Protein AF-A0AAV3Q1Z5-F1 (afdb_monomer_lite)

InterPro domains:
  IPR010410 Protein of unknown function DUF1005 [PF06219] (8-127)
  IPR010410 Protein of unknown function DUF1005 [PTHR31317] (7-127)

Radius of gyration: 29.14 Å; chains: 1; bounding box: 46×63×90 Å

Structure (mmCIF, N/CA/C/O backbone):
data_AF-A0AAV3Q1Z5-F1
#
_entry.id   AF-A0AAV3Q1Z5-F1
#
loop_
_atom_site.group_PDB
_atom_site.id
_atom_site.type_symbol
_atom_site.label_atom_id
_atom_site.label_alt_id
_atom_site.label_comp_id
_atom_site.label_asym_id
_atom_site.label_entity_id
_atom_site.label_seq_id
_atom_site.pdbx_PDB_ins_code
_atom_site.Cartn_x
_atom_site.Cartn_y
_atom_site.Cartn_z
_atom_site.occupancy
_atom_site.B_iso_or_equiv
_atom_site.auth_seq_id
_atom_site.auth_comp_id
_atom_site.auth_asym_id
_atom_site.auth_atom_id
_atom_site.pdbx_PDB_model_num
ATOM 1 N N . MET A 1 1 ? 16.796 -31.499 18.363 1.00 35.97 1 MET A N 1
ATOM 2 C CA . MET A 1 1 ? 17.149 -30.333 17.524 1.00 35.97 1 MET A CA 1
ATOM 3 C C . MET A 1 1 ? 15.878 -29.862 16.841 1.00 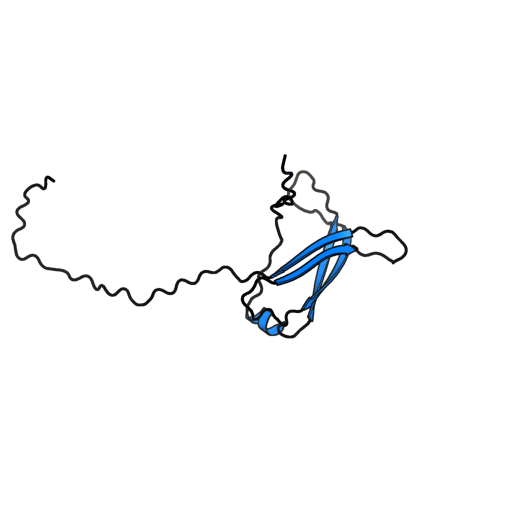35.97 1 MET A C 1
ATOM 5 O O . MET A 1 1 ? 15.484 -30.453 15.847 1.00 35.97 1 MET A O 1
ATOM 9 N N . SER A 1 2 ? 15.185 -28.886 17.427 1.00 37.06 2 SER A N 1
ATOM 10 C CA . SER A 1 2 ? 13.976 -28.301 16.840 1.00 37.06 2 SER A CA 1
ATOM 11 C C . SER A 1 2 ? 14.397 -27.141 15.946 1.00 37.06 2 SER A C 1
ATOM 13 O O . SER A 1 2 ? 14.909 -26.141 16.441 1.00 37.06 2 SER A O 1
ATOM 15 N N . THR A 1 3 ? 14.254 -27.291 14.633 1.00 40.84 3 THR A N 1
ATOM 16 C CA . THR A 1 3 ? 14.433 -26.196 13.675 1.00 40.84 3 THR A CA 1
ATOM 17 C C . THR A 1 3 ? 13.189 -25.318 13.702 1.00 40.84 3 THR A C 1
ATOM 19 O O . THR A 1 3 ? 12.173 -25.651 13.095 1.00 40.84 3 THR A O 1
ATOM 22 N N . ASP A 1 4 ? 13.274 -24.218 14.443 1.00 40.16 4 ASP A N 1
ATOM 23 C CA . ASP A 1 4 ? 12.314 -23.121 14.402 1.00 40.16 4 ASP A CA 1
ATOM 24 C C . ASP A 1 4 ? 12.430 -22.429 13.030 1.00 40.16 4 ASP A C 1
ATOM 26 O O . ASP A 1 4 ? 13.381 -21.698 12.757 1.00 40.16 4 ASP A O 1
ATOM 30 N N . LEU A 1 5 ? 11.503 -22.740 12.119 1.00 48.94 5 LEU A N 1
ATOM 31 C CA . LEU A 1 5 ? 11.402 -22.155 10.775 1.00 48.94 5 LEU A CA 1
ATOM 32 C C . LEU A 1 5 ? 10.632 -20.825 10.802 1.00 48.94 5 LEU A C 1
ATOM 34 O O . LEU A 1 5 ? 9.821 -20.543 9.917 1.00 48.94 5 LEU A O 1
ATOM 38 N N . SER A 1 6 ? 10.863 -19.997 11.816 1.00 42.09 6 SER A N 1
ATOM 39 C CA . SER A 1 6 ? 10.338 -18.637 11.824 1.00 42.09 6 SER A CA 1
ATOM 40 C C . SER A 1 6 ? 11.015 -17.835 10.698 1.00 42.09 6 SER A C 1
ATOM 42 O O . SER A 1 6 ? 12.244 -17.716 10.689 1.00 42.09 6 SER A O 1
ATOM 44 N N . PRO A 1 7 ? 10.265 -17.308 9.707 1.00 51.69 7 PRO A N 1
ATOM 45 C CA . PRO A 1 7 ? 10.858 -16.517 8.637 1.00 51.69 7 PRO A CA 1
ATOM 46 C C . PRO A 1 7 ? 11.548 -15.286 9.238 1.00 51.69 7 PRO A C 1
ATOM 48 O O . PRO A 1 7 ? 11.031 -14.718 10.206 1.00 51.69 7 PRO A O 1
ATOM 51 N N . PRO A 1 8 ? 12.693 -14.848 8.681 1.00 43.84 8 PRO A N 1
ATOM 52 C CA . PRO A 1 8 ? 13.381 -13.672 9.184 1.00 43.84 8 PRO A CA 1
ATOM 53 C C . PRO A 1 8 ? 12.404 -12.498 9.163 1.00 43.84 8 PRO A C 1
ATOM 55 O O . PRO A 1 8 ? 11.859 -12.150 8.114 1.00 43.84 8 PRO A O 1
ATOM 58 N N . GLN A 1 9 ? 12.170 -11.900 10.331 1.00 43.97 9 GLN A N 1
ATOM 59 C CA . GLN A 1 9 ? 11.497 -10.612 10.469 1.00 43.97 9 GLN A CA 1
ATOM 60 C C . GLN A 1 9 ? 12.422 -9.562 9.846 1.00 43.97 9 GLN A C 1
ATOM 62 O O . GLN A 1 9 ? 13.186 -8.882 10.524 1.00 43.97 9 GLN A O 1
ATOM 67 N N . THR A 1 10 ? 12.437 -9.499 8.515 1.00 44.81 10 THR A N 1
ATOM 68 C CA . THR A 1 10 ? 13.128 -8.456 7.772 1.00 44.81 10 THR A CA 1
ATOM 69 C C . THR A 1 10 ? 12.448 -7.149 8.151 1.00 44.81 10 THR A C 1
ATOM 71 O O . THR A 1 10 ? 11.291 -6.928 7.783 1.00 44.81 10 THR A O 1
ATOM 74 N N . THR A 1 11 ? 13.149 -6.298 8.901 1.00 47.06 11 THR A N 1
ATOM 75 C CA . THR A 1 11 ? 12.786 -4.901 9.160 1.00 47.06 11 THR A CA 1
ATOM 76 C C . THR A 1 11 ? 12.791 -4.162 7.827 1.00 47.06 11 THR A C 1
ATOM 78 O O . THR A 1 11 ? 13.751 -3.529 7.401 1.00 47.06 11 THR A O 1
ATOM 81 N N . THR A 1 12 ? 11.713 -4.361 7.082 1.00 54.91 12 THR A N 1
ATOM 82 C CA . THR A 1 12 ? 11.559 -3.843 5.736 1.00 54.91 12 THR A CA 1
ATOM 83 C C . THR A 1 12 ? 11.131 -2.398 5.908 1.00 54.91 12 THR A C 1
ATOM 85 O O . THR A 1 12 ? 10.023 -2.147 6.376 1.00 54.91 12 THR A O 1
ATOM 88 N N . ASN A 1 13 ? 12.009 -1.454 5.568 1.00 65.31 13 ASN A N 1
ATOM 89 C CA . ASN A 1 13 ? 11.657 -0.039 5.476 1.00 65.31 13 ASN A CA 1
ATOM 90 C C . ASN A 1 13 ? 10.519 0.103 4.453 1.00 65.31 13 ASN A C 1
ATOM 92 O O . ASN A 1 13 ? 10.760 0.124 3.245 1.00 65.31 13 ASN A O 1
ATOM 96 N N . SER A 1 14 ? 9.272 0.120 4.922 1.00 74.94 14 SER A N 1
ATOM 97 C CA . SER A 1 14 ? 8.103 0.306 4.071 1.00 74.94 14 SER A CA 1
ATOM 98 C C . SER A 1 14 ? 7.922 1.788 3.781 1.00 74.94 14 SER A C 1
ATOM 100 O O . SER A 1 14 ? 7.950 2.613 4.692 1.00 74.94 14 SER A O 1
ATOM 102 N N . THR A 1 15 ? 7.700 2.135 2.518 1.00 83.75 15 THR A N 1
ATOM 103 C CA . THR A 1 15 ? 7.256 3.482 2.162 1.00 83.75 15 THR A CA 1
ATOM 104 C C . THR A 1 15 ? 5.809 3.662 2.612 1.00 83.75 15 THR A C 1
ATOM 106 O O . THR A 1 15 ? 4.932 2.922 2.168 1.00 83.75 15 THR A O 1
ATOM 109 N N . THR A 1 16 ? 5.568 4.655 3.464 1.00 87.38 16 THR A N 1
ATOM 110 C CA . THR A 1 16 ? 4.242 4.971 4.009 1.00 87.38 16 THR A CA 1
ATOM 111 C C . THR A 1 16 ? 3.830 6.372 3.575 1.00 87.38 16 THR A C 1
ATOM 113 O O . THR A 1 16 ? 4.662 7.273 3.483 1.00 87.38 16 THR A O 1
ATOM 116 N N . PHE A 1 17 ? 2.542 6.559 3.313 1.00 87.44 17 PHE A N 1
ATOM 117 C CA . PHE A 1 17 ? 1.927 7.863 3.094 1.00 87.44 17 PHE A CA 1
ATOM 118 C C . PHE A 1 17 ? 0.636 7.943 3.906 1.00 87.44 17 PHE A C 1
ATOM 120 O O . PHE A 1 17 ? -0.008 6.924 4.159 1.00 87.44 17 PHE A O 1
ATOM 127 N N . HIS A 1 18 ? 0.272 9.151 4.324 1.00 87.19 18 HIS A N 1
ATOM 128 C CA . HIS A 1 18 ? -0.954 9.395 5.074 1.00 87.19 18 HIS A CA 1
ATOM 129 C C . HIS A 1 18 ? -2.095 9.769 4.126 1.00 87.19 18 HIS A C 1
ATOM 131 O O . HIS A 1 18 ? -1.881 10.418 3.099 1.00 87.19 18 HIS A O 1
ATOM 137 N N . LEU A 1 19 ? -3.304 9.326 4.461 1.00 84.50 19 LEU A N 1
ATOM 138 C CA . LEU A 1 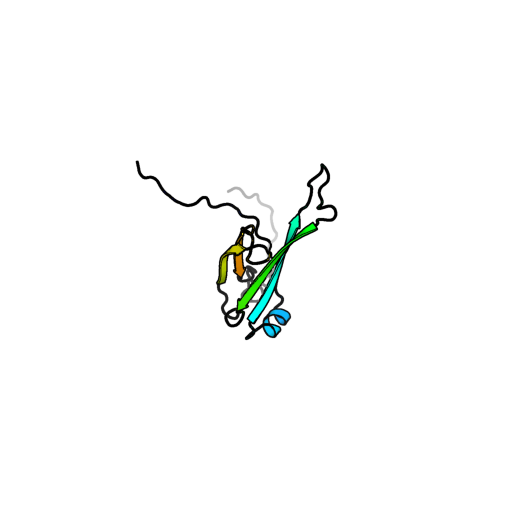19 ? -4.526 9.721 3.777 1.00 84.50 19 LEU A CA 1
ATOM 139 C C . LEU A 1 19 ? -5.366 10.558 4.732 1.00 84.50 19 LEU A C 1
ATOM 141 O O . LEU A 1 19 ? -5.912 10.041 5.705 1.00 84.50 19 LEU A O 1
ATOM 145 N N . GLU A 1 20 ? -5.509 11.840 4.405 1.00 85.38 20 GLU A N 1
ATOM 146 C CA . GLU A 1 20 ? -6.382 12.737 5.152 1.00 85.38 20 GLU A CA 1
ATOM 147 C C . GLU A 1 20 ? -7.834 12.235 5.141 1.00 85.38 20 GLU A C 1
ATOM 149 O O . GLU A 1 20 ? -8.291 11.710 4.114 1.00 85.38 20 GLU A O 1
ATOM 154 N N . PRO A 1 21 ? -8.608 12.455 6.220 1.00 83.12 21 PRO A N 1
ATOM 155 C CA . PRO A 1 21 ? -10.000 12.012 6.303 1.00 83.12 21 PRO A CA 1
ATOM 156 C C . PRO A 1 21 ? -10.855 12.482 5.120 1.00 83.12 21 PRO A C 1
ATOM 158 O O . PRO A 1 21 ? -11.682 11.737 4.598 1.00 83.12 21 PRO A O 1
ATOM 161 N N . THR A 1 22 ? -10.620 13.704 4.638 1.00 87.31 22 THR A N 1
ATOM 162 C CA . THR A 1 22 ? -11.322 14.269 3.477 1.00 87.31 22 THR A CA 1
ATOM 163 C C . THR A 1 22 ? -11.016 13.500 2.192 1.00 87.31 22 THR A C 1
ATOM 165 O O . THR A 1 22 ? -11.925 13.220 1.410 1.00 87.31 22 THR A O 1
ATOM 168 N N . THR A 1 23 ? -9.760 13.107 1.978 1.00 86.69 23 THR A N 1
ATOM 169 C CA . THR A 1 23 ? -9.344 12.273 0.844 1.00 86.69 23 THR A CA 1
ATOM 170 C C . THR A 1 23 ? -9.942 10.880 0.961 1.00 86.69 23 THR A C 1
ATOM 172 O O . THR A 1 23 ? -10.509 10.377 -0.008 1.00 86.69 23 THR A O 1
ATOM 175 N N . LEU A 1 24 ? -9.891 10.280 2.151 1.00 83.19 24 LEU A N 1
ATOM 176 C CA . LEU A 1 24 ? -10.442 8.954 2.394 1.00 83.19 24 LEU A CA 1
ATOM 177 C C . LEU A 1 24 ? -11.949 8.903 2.106 1.00 83.19 24 LEU A C 1
ATOM 179 O O . LEU A 1 24 ? -12.399 8.025 1.373 1.00 83.19 24 LEU A O 1
ATOM 183 N N . ASN A 1 25 ? -12.708 9.895 2.575 1.00 83.81 25 ASN A N 1
ATOM 184 C CA . ASN A 1 25 ? -14.146 10.008 2.313 1.00 83.81 25 ASN A CA 1
ATOM 185 C C . ASN A 1 25 ? -14.470 10.095 0.813 1.00 83.81 25 ASN A C 1
ATOM 187 O O . ASN A 1 25 ? -15.481 9.563 0.363 1.00 83.81 25 ASN A O 1
ATOM 191 N N . ARG A 1 26 ? -13.604 10.720 0.004 1.00 86.50 26 ARG A N 1
ATOM 192 C CA . ARG A 1 26 ? -13.793 10.815 -1.459 1.00 86.50 26 ARG A CA 1
ATOM 193 C C . ARG A 1 26 ? -13.507 9.501 -2.185 1.00 86.50 26 ARG A C 1
ATOM 195 O O . ARG A 1 26 ? -14.053 9.279 -3.275 1.00 86.50 26 ARG A O 1
ATOM 202 N N . LEU A 1 27 ? -12.634 8.674 -1.615 1.00 84.50 27 LEU A N 1
ATOM 203 C CA . LEU A 1 27 ? -12.252 7.361 -2.134 1.00 84.50 27 LEU A CA 1
ATOM 204 C C . LEU A 1 27 ? -13.153 6.236 -1.609 1.00 84.50 27 LEU A C 1
ATOM 206 O O . LEU A 1 27 ? -13.176 5.153 -2.193 1.00 84.50 27 LEU A O 1
ATOM 210 N N . PHE A 1 28 ? -13.913 6.494 -0.545 1.00 81.38 28 PHE A N 1
ATOM 211 C CA . PHE A 1 28 ? -14.814 5.526 0.059 1.00 81.38 28 PHE A CA 1
ATOM 212 C C . PHE A 1 28 ? -15.805 4.954 -0.966 1.00 81.38 28 PHE A C 1
ATOM 214 O O . PHE A 1 28 ? -16.334 5.667 -1.821 1.00 81.38 28 PHE A O 1
ATOM 221 N N . GLY A 1 29 ? -16.021 3.638 -0.909 1.00 78.44 29 GLY A N 1
ATOM 222 C CA . GLY A 1 29 ? -16.905 2.925 -1.836 1.00 78.44 29 GLY A CA 1
ATOM 223 C C . GLY A 1 29 ? -16.317 2.637 -3.227 1.00 78.44 29 GLY A C 1
ATOM 224 O O . GLY A 1 29 ? -16.949 1.929 -4.015 1.00 78.44 29 GLY A O 1
ATOM 225 N N . LYS A 1 30 ? -15.119 3.144 -3.550 1.00 82.50 30 LYS A N 1
ATOM 226 C CA . LYS A 1 30 ? -14.505 3.032 -4.883 1.00 82.50 30 LYS A CA 1
ATOM 227 C C . LYS A 1 30 ? -13.319 2.070 -4.882 1.00 82.50 30 LYS A C 1
ATOM 229 O O . LYS A 1 30 ? -12.551 2.002 -3.925 1.00 82.50 30 LYS A O 1
ATOM 234 N N . ALA A 1 31 ? -13.138 1.380 -6.005 1.00 85.81 31 ALA A N 1
ATOM 235 C CA . ALA A 1 31 ? -11.872 0.733 -6.320 1.00 85.81 31 ALA A CA 1
ATOM 236 C C . ALA A 1 31 ? -10.920 1.782 -6.909 1.00 85.81 31 ALA A C 1
ATOM 238 O O . ALA A 1 31 ? -11.284 2.506 -7.839 1.00 85.81 31 ALA A O 1
ATOM 239 N N . VAL A 1 32 ? -9.707 1.874 -6.372 1.00 89.00 32 VAL A N 1
ATOM 240 C CA . VAL A 1 32 ? -8.679 2.827 -6.809 1.00 89.00 32 VAL A CA 1
ATOM 241 C C . VAL A 1 32 ? -7.523 2.063 -7.434 1.00 89.00 32 VAL A C 1
ATOM 243 O O . VAL A 1 32 ? -7.194 0.964 -7.000 1.00 89.00 32 VAL A O 1
ATOM 246 N N . ILE A 1 33 ? -6.894 2.630 -8.462 1.00 91.31 33 ILE A N 1
ATOM 247 C CA . ILE A 1 33 ? -5.696 2.040 -9.06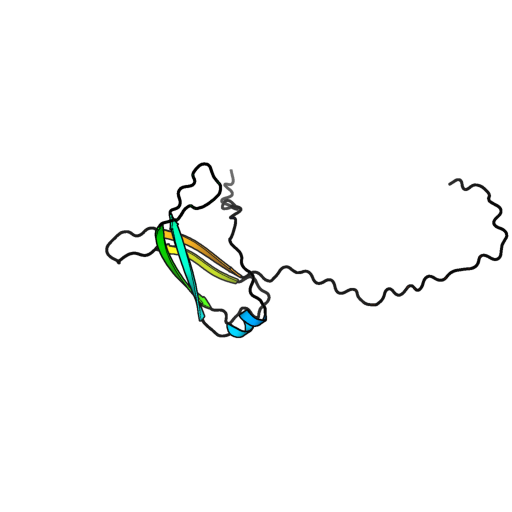2 1.00 91.31 33 ILE A CA 1
ATOM 248 C C . ILE A 1 33 ? -4.463 2.729 -8.482 1.00 91.31 33 ILE A C 1
ATOM 250 O O . ILE A 1 33 ? -4.203 3.895 -8.771 1.00 91.31 33 ILE A O 1
ATOM 254 N N . MET A 1 34 ? -3.678 1.992 -7.703 1.00 91.25 34 MET A N 1
ATOM 255 C CA . MET A 1 34 ? -2.339 2.397 -7.294 1.00 91.25 34 MET A CA 1
ATOM 256 C C . MET A 1 34 ? -1.344 2.014 -8.388 1.00 91.25 34 MET A C 1
ATOM 258 O O . MET A 1 34 ? -1.264 0.854 -8.798 1.00 91.25 34 MET A O 1
ATOM 262 N N . LYS A 1 35 ? -0.577 2.998 -8.858 1.00 92.69 35 LYS A N 1
ATOM 263 C CA . LYS A 1 35 ? 0.508 2.791 -9.816 1.00 92.69 35 LYS A CA 1
ATOM 264 C C . LYS A 1 35 ? 1.847 2.861 -9.106 1.00 92.69 35 LYS A C 1
ATOM 266 O O . LYS A 1 35 ? 2.108 3.815 -8.379 1.00 92.69 35 LYS A O 1
ATOM 271 N N . VAL A 1 36 ? 2.701 1.878 -9.354 1.00 90.69 36 VAL A N 1
ATOM 272 C CA . VAL A 1 36 ? 4.077 1.854 -8.856 1.00 90.69 36 VAL A CA 1
ATOM 273 C C . VAL A 1 36 ? 5.009 1.855 -10.053 1.00 90.69 36 VAL A C 1
ATOM 275 O O . VAL A 1 36 ? 4.946 0.959 -10.891 1.00 90.69 36 VAL A O 1
ATOM 278 N N . TYR A 1 37 ? 5.873 2.859 -10.130 1.00 89.19 37 TYR A N 1
ATOM 279 C CA . TYR A 1 37 ? 6.907 2.955 -11.151 1.00 89.19 37 TYR A CA 1
ATOM 280 C C . TYR A 1 37 ? 8.241 2.546 -10.545 1.00 89.19 37 TYR A C 1
ATOM 282 O O . TYR A 1 37 ? 8.666 3.096 -9.530 1.00 89.19 37 TYR A O 1
ATOM 290 N N . VAL A 1 38 ? 8.909 1.586 -11.172 1.00 87.56 38 VAL A N 1
ATOM 291 C CA . VAL A 1 38 ? 10.253 1.164 -10.783 1.00 87.56 38 VAL A CA 1
ATOM 292 C C . VAL A 1 38 ? 11.234 1.814 -11.738 1.00 87.56 38 VAL A C 1
ATOM 294 O O . VAL A 1 38 ? 11.088 1.691 -12.952 1.00 87.56 38 VAL A O 1
ATOM 297 N N . PHE A 1 39 ? 12.239 2.487 -11.194 1.00 85.31 39 PHE A N 1
ATOM 298 C CA . PHE A 1 39 ? 13.299 3.136 -11.957 1.00 85.31 39 PHE A CA 1
ATOM 2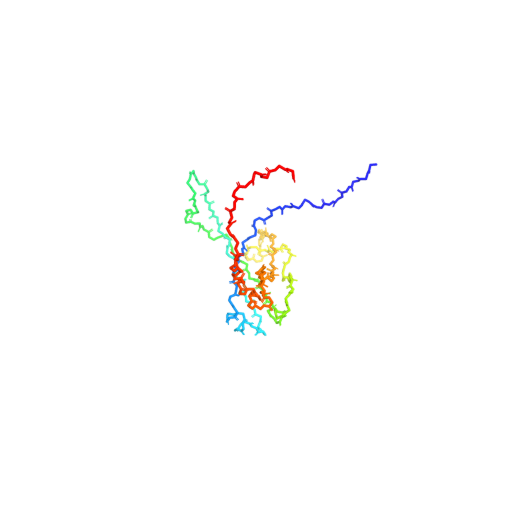99 C C . PHE A 1 39 ? 14.630 2.448 -11.662 1.00 85.31 39 PHE A C 1
ATOM 301 O O . PHE A 1 39 ? 14.858 1.992 -10.542 1.00 85.31 39 PHE A O 1
ATOM 308 N N . ASN A 1 40 ? 15.523 2.386 -12.647 1.00 80.50 40 ASN A N 1
ATOM 309 C CA . ASN A 1 40 ? 16.927 2.115 -12.374 1.00 80.50 40 ASN A CA 1
ATOM 310 C C . ASN A 1 40 ? 17.597 3.411 -11.910 1.00 80.50 40 ASN A C 1
ATOM 312 O O . ASN A 1 40 ? 17.237 4.494 -12.350 1.00 80.50 40 ASN A O 1
ATOM 316 N N . GLY A 1 41 ? 18.564 3.319 -11.010 1.00 71.69 41 GLY A N 1
ATOM 317 C CA . GLY A 1 41 ? 19.332 4.470 -10.554 1.00 71.69 41 GLY A CA 1
ATOM 318 C C . GLY A 1 41 ? 20.741 4.023 -10.225 1.00 71.69 41 GLY A C 1
ATOM 319 O O . GLY A 1 41 ? 20.914 3.001 -9.564 1.00 71.69 41 GLY A O 1
ATOM 320 N N . SER A 1 42 ? 21.757 4.751 -10.690 1.00 66.50 42 SER A N 1
ATOM 321 C CA . SER A 1 42 ? 23.123 4.499 -10.235 1.00 66.50 42 SER A CA 1
ATOM 322 C C . SER A 1 42 ? 23.342 5.216 -8.907 1.00 66.50 42 SER A C 1
ATOM 324 O O . SER A 1 42 ? 23.333 6.447 -8.874 1.00 66.50 42 SER A O 1
ATOM 326 N N . MET A 1 43 ? 23.588 4.471 -7.833 1.00 60.81 43 MET A N 1
ATOM 327 C CA . MET A 1 43 ? 24.091 5.050 -6.589 1.00 60.81 43 MET A CA 1
ATOM 328 C C . MET A 1 43 ? 25.590 5.334 -6.774 1.00 60.81 43 MET A C 1
ATOM 330 O O . MET A 1 43 ? 26.429 4.460 -6.562 1.00 60.81 43 MET A O 1
ATOM 334 N N . ARG A 1 44 ? 25.950 6.528 -7.261 1.00 64.94 44 ARG A N 1
ATOM 335 C CA . ARG A 1 44 ? 27.336 7.023 -7.136 1.00 64.94 44 ARG A CA 1
ATOM 336 C C . ARG A 1 44 ? 27.544 7.567 -5.715 1.00 64.94 44 ARG A C 1
ATOM 338 O O . ARG A 1 44 ? 26.612 7.577 -4.923 1.00 64.94 44 ARG A O 1
ATOM 345 N N . ARG A 1 45 ? 28.765 8.002 -5.374 1.00 61.25 45 ARG A N 1
ATOM 346 C CA . ARG A 1 45 ? 29.189 8.446 -4.021 1.00 61.25 45 ARG A CA 1
ATOM 347 C C . ARG A 1 45 ? 28.420 9.654 -3.430 1.00 61.25 45 ARG A C 1
ATOM 349 O O . ARG A 1 45 ? 28.851 10.208 -2.428 1.00 61.25 45 ARG A O 1
ATOM 356 N N . THR A 1 46 ? 27.316 10.079 -4.031 1.00 57.41 46 THR A N 1
ATOM 357 C CA . THR A 1 46 ? 26.450 11.171 -3.581 1.00 57.41 46 THR A CA 1
ATOM 358 C C . THR A 1 46 ? 25.033 10.638 -3.377 1.00 57.41 46 THR A C 1
ATOM 360 O O . THR A 1 46 ? 24.509 9.900 -4.210 1.00 57.41 46 THR A O 1
ATOM 363 N N . CYS A 1 47 ? 24.415 10.981 -2.245 1.00 55.78 47 CYS A N 1
ATOM 364 C CA . CYS A 1 47 ? 23.057 10.570 -1.905 1.00 55.78 47 CYS A CA 1
ATOM 365 C C . CYS A 1 47 ? 22.049 11.194 -2.887 1.00 55.78 47 CYS A C 1
ATOM 367 O O . CYS A 1 47 ? 21.769 12.387 -2.851 1.00 55.78 47 CYS A O 1
ATOM 369 N N . GLY A 1 48 ? 21.518 10.384 -3.803 1.00 61.12 48 GLY A N 1
ATOM 370 C CA . GLY A 1 48 ? 20.477 10.817 -4.731 1.00 61.12 48 GLY A CA 1
ATOM 371 C C . GLY A 1 48 ? 20.384 9.935 -5.970 1.00 61.12 48 GLY A C 1
ATOM 372 O O . GLY A 1 48 ? 21.390 9.567 -6.575 1.00 61.12 48 GLY A O 1
ATOM 373 N N . VAL A 1 49 ? 19.157 9.613 -6.379 1.00 57.84 49 VAL A N 1
ATOM 374 C CA . VAL A 1 49 ? 18.903 8.944 -7.658 1.00 57.84 49 VAL A CA 1
ATOM 375 C C . VAL A 1 49 ? 19.014 9.993 -8.767 1.00 57.84 49 VAL A C 1
ATOM 377 O O . VAL A 1 49 ? 18.065 10.719 -9.052 1.00 57.84 49 VAL A O 1
ATOM 380 N N . MET A 1 50 ? 20.189 10.104 -9.387 1.00 56.34 50 MET A N 1
ATOM 381 C CA . MET A 1 50 ? 20.354 10.880 -10.622 1.00 56.34 50 MET A CA 1
ATOM 382 C C . MET A 1 50 ? 19.495 10.242 -11.724 1.00 56.34 50 MET A C 1
ATOM 384 O O . MET A 1 50 ? 19.620 9.040 -11.946 1.00 56.34 50 MET A O 1
ATOM 388 N N . ARG A 1 51 ? 18.613 11.041 -12.358 1.00 65.69 51 ARG A N 1
ATOM 389 C CA . ARG A 1 51 ? 17.712 10.712 -13.494 1.00 65.69 51 ARG A CA 1
ATOM 390 C C . ARG A 1 51 ? 17.695 9.224 -13.881 1.00 65.69 51 ARG A C 1
ATOM 392 O O . ARG A 1 51 ? 18.421 8.789 -14.773 1.00 65.69 51 ARG A O 1
ATOM 399 N N . GLY A 1 52 ? 16.839 8.464 -13.206 1.00 71.31 52 GLY A N 1
ATOM 400 C CA . GLY A 1 52 ? 16.644 7.045 -13.472 1.00 71.31 52 GLY A CA 1
ATOM 401 C C . GLY A 1 52 ? 15.756 6.763 -14.684 1.00 71.31 52 GLY A C 1
ATOM 402 O O . GLY A 1 52 ? 14.797 7.492 -14.939 1.00 71.31 52 GLY A O 1
ATOM 403 N N . LYS A 1 53 ? 16.034 5.687 -15.427 1.00 82.56 53 LYS A N 1
ATOM 404 C CA . LYS A 1 53 ? 15.160 5.173 -16.496 1.00 82.56 53 LYS A CA 1
ATOM 405 C C . LYS A 1 53 ? 14.097 4.261 -15.882 1.00 82.56 53 LYS A C 1
ATOM 407 O O . LYS A 1 53 ? 14.422 3.410 -15.057 1.00 82.56 53 LYS A O 1
ATOM 412 N N . ILE A 1 54 ? 12.840 4.393 -16.312 1.00 84.94 54 ILE A N 1
ATOM 413 C CA . ILE A 1 54 ? 11.762 3.475 -15.905 1.00 84.94 54 ILE A CA 1
ATOM 414 C C . ILE A 1 54 ? 12.112 2.051 -16.358 1.00 84.94 54 ILE A C 1
ATOM 416 O O . ILE A 1 54 ? 12.335 1.800 -17.542 1.00 84.94 54 ILE A O 1
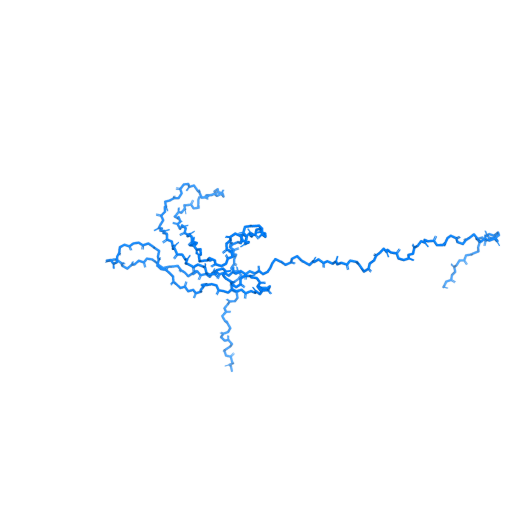ATOM 420 N N . LEU A 1 55 ? 12.152 1.131 -15.398 1.00 84.88 55 LEU A N 1
ATOM 421 C CA . LEU A 1 55 ? 12.253 -0.313 -15.596 1.00 84.88 55 LEU A CA 1
ATOM 422 C C . LEU A 1 55 ? 10.878 -0.947 -15.820 1.00 84.88 55 LEU A C 1
ATOM 424 O O . LEU A 1 55 ? 10.767 -1.881 -16.606 1.00 84.88 55 LEU A O 1
ATOM 428 N N . GLY A 1 56 ? 9.833 -0.427 -15.174 1.00 86.69 56 GLY A N 1
ATOM 429 C CA . GLY A 1 56 ? 8.456 -0.801 -15.483 1.00 86.69 56 GLY A CA 1
ATOM 430 C C . GLY A 1 56 ? 7.420 -0.208 -14.535 1.00 86.69 56 GLY A C 1
ATOM 431 O O . GLY A 1 56 ? 7.750 0.497 -13.580 1.00 86.69 56 GLY A O 1
ATOM 432 N N . GLU A 1 57 ? 6.157 -0.502 -14.831 1.00 90.19 57 GLU A N 1
ATOM 433 C CA . GLU A 1 57 ? 4.977 -0.047 -14.093 1.00 90.19 57 GLU A CA 1
ATOM 434 C C . GLU A 1 57 ? 4.214 -1.257 -13.543 1.00 90.19 57 GLU A C 1
ATOM 436 O O . GLU A 1 57 ? 4.044 -2.265 -14.235 1.00 90.19 57 GLU A O 1
ATOM 441 N N . LEU A 1 58 ? 3.719 -1.134 -12.314 1.00 90.81 58 LEU A N 1
ATOM 442 C CA . LEU A 1 58 ? 2.740 -2.035 -11.718 1.00 90.81 58 LEU A CA 1
ATOM 443 C C . LEU A 1 58 ? 1.435 -1.279 -11.492 1.00 90.81 58 LEU A C 1
ATOM 445 O O . LEU A 1 58 ? 1.451 -0.153 -10.997 1.00 90.81 58 LEU A O 1
ATOM 449 N N . LYS A 1 59 ? 0.310 -1.918 -11.812 1.00 91.81 59 LYS A N 1
ATOM 450 C CA . LYS A 1 59 ? -1.036 -1.409 -11.533 1.00 91.81 59 LYS A CA 1
ATOM 451 C C . LYS A 1 59 ? -1.715 -2.345 -10.542 1.00 91.81 59 LYS A C 1
ATOM 453 O O . LYS A 1 59 ? -1.887 -3.527 -10.829 1.00 91.81 59 LYS A O 1
ATOM 458 N N . LEU A 1 60 ? -2.088 -1.811 -9.389 1.00 90.94 60 LEU A N 1
ATOM 459 C CA . LEU A 1 60 ? -2.741 -2.520 -8.294 1.00 90.94 60 LEU A CA 1
ATOM 460 C C . LEU A 1 60 ? -4.136 -1.939 -8.097 1.00 90.94 60 LEU A C 1
ATOM 462 O O . LEU A 1 60 ? -4.268 -0.740 -7.869 1.00 90.94 60 LEU A O 1
ATOM 466 N N . SER A 1 61 ? -5.170 -2.772 -8.183 1.00 91.06 61 SER A N 1
ATOM 467 C CA . SER A 1 61 ? -6.517 -2.359 -7.790 1.00 91.06 61 SER A CA 1
ATOM 468 C C . SER A 1 61 ? -6.660 -2.525 -6.279 1.00 91.06 61 SER A C 1
ATOM 470 O O . SER A 1 61 ? -6.455 -3.616 -5.754 1.00 91.06 61 SER A O 1
ATOM 472 N N . ILE A 1 62 ? -6.963 -1.431 -5.589 1.00 89.62 62 ILE A N 1
ATOM 473 C CA . ILE A 1 62 ? -7.154 -1.369 -4.143 1.00 89.62 62 ILE A CA 1
ATOM 474 C C . ILE A 1 62 ? -8.628 -1.081 -3.890 1.00 89.62 62 ILE A C 1
ATOM 476 O O . ILE A 1 62 ? -9.142 -0.042 -4.311 1.00 89.62 62 ILE A O 1
ATOM 480 N N . ASP A 1 63 ? -9.305 -2.000 -3.208 1.00 85.00 63 ASP A N 1
ATOM 481 C CA . ASP A 1 63 ? -10.685 -1.802 -2.775 1.00 85.00 63 ASP A CA 1
ATOM 482 C C . ASP A 1 63 ? -10.719 -1.103 -1.410 1.00 85.00 63 ASP A C 1
ATOM 484 O O . ASP A 1 63 ? -10.322 -1.666 -0.390 1.00 85.00 63 ASP A O 1
ATOM 488 N N . ILE A 1 64 ? -11.198 0.141 -1.405 1.00 80.69 64 ILE A N 1
ATOM 489 C CA . ILE A 1 64 ? -11.230 1.025 -0.234 1.00 80.69 64 ILE A CA 1
ATOM 490 C C . ILE A 1 64 ? -12.598 0.967 0.486 1.00 80.69 64 ILE A C 1
ATOM 492 O O . ILE A 1 64 ? -12.831 1.673 1.466 1.00 80.69 64 ILE A O 1
ATOM 496 N N . ARG A 1 65 ? -13.521 0.087 0.070 1.00 73.44 65 ARG A N 1
ATOM 497 C CA . ARG A 1 65 ? -14.872 -0.039 0.662 1.00 73.44 65 ARG A CA 1
ATOM 498 C C . ARG A 1 65 ? -14.880 -0.301 2.170 1.00 73.44 65 ARG A C 1
ATOM 500 O O . ARG A 1 65 ? -15.798 0.141 2.849 1.00 73.44 65 ARG A O 1
ATOM 507 N N . ASN A 1 66 ? -13.858 -0.978 2.695 1.00 65.06 66 ASN A N 1
ATOM 508 C CA . ASN A 1 66 ? -13.809 -1.405 4.097 1.00 65.06 66 ASN A CA 1
ATOM 509 C C . ASN A 1 66 ? -12.898 -0.551 5.003 1.00 65.06 66 ASN A C 1
ATOM 511 O O . ASN A 1 66 ? -12.740 -0.896 6.173 1.00 65.06 66 ASN A O 1
ATOM 515 N N . ILE A 1 67 ? -12.324 0.568 4.526 1.00 64.06 67 ILE A N 1
ATOM 516 C CA . ILE A 1 67 ? -11.371 1.375 5.331 1.00 64.06 67 ILE A CA 1
ATOM 517 C C . ILE A 1 67 ? -12.033 2.072 6.536 1.00 64.06 67 ILE A C 1
ATOM 519 O O . ILE A 1 67 ? -11.352 2.472 7.473 1.00 64.06 67 ILE A O 1
ATOM 523 N N . ALA A 1 68 ? -13.366 2.148 6.584 1.00 57.22 68 ALA A N 1
ATOM 524 C CA . ALA A 1 68 ? -14.086 2.679 7.746 1.00 57.22 68 ALA A CA 1
ATOM 525 C C . ALA A 1 68 ? -13.864 1.860 9.035 1.00 57.22 68 ALA A C 1
ATOM 527 O O . ALA A 1 68 ? -14.141 2.350 10.128 1.00 57.22 68 ALA A O 1
ATOM 528 N N . GLN A 1 69 ? -13.371 0.621 8.939 1.00 59.56 69 GLN A N 1
ATOM 529 C CA . GLN A 1 69 ? -12.989 -0.149 10.117 1.00 59.56 69 GLN A CA 1
ATOM 530 C C . GLN A 1 69 ? -11.560 0.230 10.513 1.00 59.56 69 GLN A C 1
ATOM 532 O O . GLN A 1 69 ? -10.648 0.094 9.703 1.00 59.56 69 GLN A O 1
ATOM 537 N N . VAL A 1 70 ? -11.364 0.663 11.764 1.00 66.12 70 VAL A N 1
ATOM 538 C CA . VAL A 1 70 ? -10.058 0.935 12.402 1.00 66.12 70 VAL A CA 1
ATOM 539 C C . VAL A 1 70 ? -9.273 -0.377 12.545 1.00 66.12 70 VAL A C 1
ATOM 541 O O . VAL A 1 70 ? -9.082 -0.912 13.632 1.00 66.12 70 VAL A O 1
ATOM 544 N N . LYS A 1 71 ? -8.903 -0.986 11.423 1.00 73.19 71 LYS A N 1
ATOM 545 C CA . LYS A 1 71 ? -8.257 -2.290 11.349 1.00 73.19 71 LYS A CA 1
ATOM 546 C C . LYS A 1 71 ? -7.157 -2.250 10.307 1.00 73.19 71 LYS A C 1
ATOM 548 O O . LYS A 1 71 ? -7.272 -1.615 9.262 1.00 73.19 71 LYS A O 1
ATOM 553 N N . HIS A 1 72 ? -6.090 -2.975 10.603 1.00 83.44 72 HIS A N 1
ATOM 554 C CA . HIS A 1 72 ? -5.045 -3.251 9.636 1.00 83.44 72 HIS A CA 1
ATOM 555 C C . HIS A 1 72 ? -5.615 -4.124 8.505 1.00 83.44 72 HIS A C 1
ATOM 557 O O . HIS A 1 72 ? -6.189 -5.182 8.770 1.00 83.44 72 HIS A O 1
ATOM 563 N N . VAL A 1 73 ? -5.429 -3.718 7.248 1.00 86.69 73 VAL A N 1
ATOM 564 C CA . VAL A 1 73 ? -5.910 -4.457 6.066 1.00 86.69 73 VAL A CA 1
ATOM 565 C C . VAL A 1 73 ? -4.755 -4.669 5.100 1.00 86.69 73 VAL A C 1
ATOM 567 O O . VAL A 1 73 ? -4.037 -3.725 4.788 1.00 86.69 73 VAL A O 1
ATOM 570 N N . VAL A 1 74 ? -4.582 -5.898 4.605 1.00 89.75 74 VAL A N 1
ATOM 571 C CA . VAL A 1 74 ? -3.630 -6.218 3.529 1.00 89.75 74 VAL A CA 1
ATOM 572 C C . VAL A 1 74 ? -4.396 -6.300 2.214 1.00 89.75 74 VAL A C 1
ATOM 574 O O . VAL A 1 74 ? -5.242 -7.172 2.050 1.00 89.75 74 VAL A O 1
ATOM 577 N N . TYR A 1 75 ? -4.082 -5.410 1.277 1.00 89.56 75 TYR A N 1
ATOM 578 C CA . TYR A 1 75 ? -4.696 -5.374 -0.054 1.00 89.56 75 TYR A CA 1
ATOM 579 C C . TYR A 1 75 ? -3.979 -6.289 -1.042 1.00 89.56 75 TYR A C 1
ATOM 581 O O . TYR A 1 75 ? -4.604 -6.869 -1.923 1.00 89.56 75 TYR A O 1
ATOM 589 N N . HIS A 1 76 ? -2.658 -6.420 -0.905 1.00 92.19 76 HIS A N 1
ATOM 590 C CA . HIS A 1 76 ? -1.842 -7.278 -1.761 1.00 92.19 76 HIS A CA 1
ATOM 591 C C . HIS A 1 76 ? -0.636 -7.812 -0.994 1.00 92.19 76 HIS A C 1
ATOM 593 O O . HIS A 1 76 ? -0.023 -7.084 -0.212 1.00 92.19 76 HIS A O 1
ATOM 599 N N . LYS A 1 77 ? -0.273 -9.070 -1.247 1.00 94.38 77 LYS A N 1
ATOM 600 C CA . LYS A 1 77 ? 0.955 -9.705 -0.756 1.00 94.38 77 LYS A CA 1
ATOM 601 C C . LYS A 1 77 ? 1.391 -10.759 -1.764 1.00 94.38 77 LYS A C 1
ATOM 603 O O . LYS A 1 77 ? 0.809 -11.839 -1.823 1.00 94.38 77 LYS A O 1
ATOM 608 N N . GLY A 1 78 ? 2.405 -10.452 -2.563 1.00 93.44 78 GLY A N 1
ATOM 609 C CA . GLY A 1 78 ? 2.945 -11.431 -3.498 1.00 93.44 78 GLY A CA 1
ATOM 610 C C . GLY A 1 78 ? 3.771 -10.845 -4.631 1.00 93.44 78 GLY A C 1
ATOM 611 O O . GLY A 1 78 ? 3.937 -9.631 -4.769 1.00 93.44 78 GLY A O 1
ATOM 612 N N . TRP A 1 79 ? 4.273 -11.750 -5.468 1.00 92.56 79 TRP A N 1
ATOM 613 C CA . TRP A 1 79 ? 5.062 -11.429 -6.652 1.00 92.56 79 TRP A CA 1
ATOM 614 C C . TRP A 1 79 ? 4.197 -10.865 -7.776 1.00 92.56 79 TRP A C 1
ATOM 616 O O . TRP A 1 79 ? 3.219 -11.479 -8.194 1.00 92.56 79 TRP A O 1
ATOM 626 N N . MET A 1 80 ? 4.616 -9.733 -8.326 1.00 89.94 80 MET A N 1
ATOM 627 C CA . MET A 1 80 ? 4.009 -9.096 -9.486 1.00 89.94 80 MET A CA 1
ATOM 628 C C . MET A 1 80 ? 5.034 -8.934 -10.601 1.00 89.94 80 MET A C 1
ATOM 630 O O . MET A 1 80 ? 6.210 -8.689 -10.341 1.00 89.94 80 MET A O 1
ATOM 634 N N . LYS A 1 81 ? 4.591 -9.066 -11.852 1.00 87.69 81 LYS A N 1
ATOM 635 C CA . LYS A 1 81 ? 5.434 -8.823 -13.029 1.00 87.69 81 LYS A CA 1
ATOM 636 C C . LYS A 1 81 ? 5.603 -7.317 -13.257 1.00 87.69 81 LYS A C 1
ATOM 638 O O . LYS A 1 81 ? 4.642 -6.564 -13.124 1.00 87.69 81 LYS A O 1
ATOM 643 N N . LEU A 1 82 ? 6.813 -6.901 -13.615 1.00 84.69 82 LEU A N 1
ATOM 644 C CA . LEU A 1 82 ? 7.191 -5.512 -13.847 1.00 84.69 82 LEU A CA 1
ATOM 645 C C . LEU A 1 82 ? 7.179 -5.192 -15.348 1.00 84.69 82 LEU A C 1
ATOM 647 O O . LEU A 1 82 ? 8.208 -5.330 -15.999 1.00 84.69 82 LEU A O 1
ATOM 651 N N . GLY A 1 83 ? 6.030 -4.760 -15.882 1.00 71.25 83 GLY A N 1
ATOM 652 C CA . GLY A 1 83 ? 5.865 -4.400 -17.300 1.00 71.25 83 GLY A CA 1
ATOM 653 C C . GLY A 1 83 ? 6.294 -5.480 -18.317 1.00 71.25 83 GLY A C 1
ATOM 654 O O . GLY A 1 83 ? 6.781 -6.552 -17.967 1.00 71.25 83 GLY A O 1
ATOM 655 N N . GLY A 1 84 ? 6.107 -5.189 -19.607 1.00 61.22 84 GLY A N 1
ATOM 656 C CA . GLY A 1 84 ? 6.579 -6.032 -20.712 1.00 61.22 84 GLY A CA 1
ATOM 657 C C . GLY A 1 84 ? 5.483 -6.819 -21.433 1.00 61.22 84 GLY A C 1
ATOM 658 O O . GLY A 1 84 ? 4.513 -7.275 -20.833 1.00 61.22 84 GLY A O 1
ATOM 659 N N . ASP A 1 85 ? 5.670 -6.948 -22.746 1.00 56.62 85 ASP A N 1
ATOM 660 C CA . ASP A 1 85 ? 4.857 -7.769 -23.639 1.00 56.62 85 ASP A CA 1
ATOM 661 C C . ASP A 1 85 ? 4.929 -9.251 -23.223 1.00 56.62 85 ASP A C 1
ATOM 663 O O . ASP A 1 85 ? 5.958 -9.713 -22.716 1.00 56.62 85 ASP A O 1
ATOM 667 N N . HIS A 1 86 ? 3.857 -10.014 -23.442 1.00 57.84 86 HIS A N 1
ATOM 668 C CA . HIS A 1 86 ? 3.702 -11.394 -22.950 1.00 57.84 86 HIS A CA 1
ATOM 669 C C . HIS A 1 86 ? 4.775 -12.375 -23.472 1.00 57.84 86 HIS A C 1
ATOM 671 O O . HIS A 1 86 ? 4.874 -13.499 -22.980 1.00 57.84 86 HIS A O 1
ATOM 677 N N . ALA A 1 87 ? 5.585 -11.947 -24.442 1.00 56.28 87 ALA A N 1
ATOM 678 C CA . ALA A 1 87 ? 6.554 -12.747 -25.178 1.00 56.28 87 ALA A CA 1
ATOM 679 C C . ALA A 1 87 ? 7.922 -12.952 -24.490 1.00 56.28 87 ALA A C 1
ATOM 681 O O . ALA A 1 87 ? 8.700 -13.783 -24.956 1.00 56.28 87 ALA A O 1
ATOM 682 N N . LYS A 1 88 ? 8.262 -12.230 -23.409 1.00 61.25 88 LYS A N 1
ATOM 683 C CA . LYS A 1 88 ? 9.555 -12.397 -22.706 1.00 61.25 88 LYS A CA 1
ATOM 684 C C . LYS A 1 88 ? 9.366 -12.740 -21.224 1.00 61.25 88 LYS A C 1
ATOM 686 O O . LYS A 1 88 ? 8.424 -12.242 -20.604 1.00 61.25 88 LYS A O 1
ATOM 691 N N . PRO A 1 89 ? 10.255 -13.555 -20.618 1.00 62.69 89 PRO A N 1
ATOM 692 C CA . PRO A 1 89 ? 10.250 -13.773 -19.175 1.00 62.69 89 PRO A CA 1
ATOM 693 C C . PRO A 1 89 ? 10.522 -12.439 -18.465 1.00 62.69 89 PRO A C 1
ATOM 695 O O . PRO A 1 89 ? 11.648 -11.954 -18.419 1.00 62.69 89 PRO A O 1
ATOM 698 N N . GLY A 1 90 ? 9.452 -11.806 -17.982 1.00 70.50 90 GLY A N 1
ATOM 699 C CA . GLY A 1 90 ? 9.505 -10.496 -17.340 1.00 70.50 90 GLY A CA 1
ATOM 700 C C . GLY A 1 90 ? 10.022 -10.564 -15.905 1.00 70.50 90 GLY A C 1
ATOM 701 O O . GLY A 1 90 ? 9.723 -11.509 -15.167 1.00 70.50 90 GLY A O 1
ATOM 702 N N . SER A 1 91 ? 10.760 -9.531 -15.500 1.00 84.00 91 SER A N 1
ATOM 703 C CA . SER A 1 91 ? 11.193 -9.323 -14.117 1.00 84.00 91 SER A CA 1
ATOM 704 C C . SER A 1 91 ? 9.993 -9.306 -13.167 1.00 84.00 91 SER A C 1
ATOM 706 O O . SER A 1 91 ? 8.924 -8.793 -13.509 1.00 84.00 91 SER A O 1
ATOM 708 N N . LYS A 1 92 ? 10.156 -9.855 -11.959 1.00 89.38 92 LYS A N 1
ATOM 709 C CA . LYS A 1 92 ? 9.123 -9.855 -10.914 1.00 89.38 92 LYS A CA 1
ATOM 710 C C . LYS A 1 92 ? 9.611 -9.122 -9.670 1.00 89.38 92 LYS A C 1
ATOM 712 O O . LYS A 1 92 ? 10.789 -9.184 -9.339 1.00 89.38 92 LYS A O 1
ATOM 717 N N . ILE A 1 93 ? 8.690 -8.480 -8.964 1.00 90.00 93 ILE A N 1
ATOM 718 C CA . ILE A 1 93 ? 8.924 -7.825 -7.675 1.00 90.00 93 ILE A CA 1
ATOM 719 C C . ILE A 1 93 ? 7.878 -8.295 -6.666 1.00 90.00 93 ILE A C 1
ATOM 721 O O . ILE A 1 93 ? 6.700 -8.420 -6.998 1.00 90.00 93 ILE A O 1
ATOM 725 N N . HIS A 1 94 ? 8.307 -8.602 -5.444 1.00 92.12 94 HIS A N 1
ATOM 726 C CA . HIS A 1 94 ? 7.401 -8.947 -4.356 1.00 92.12 94 HIS A CA 1
ATOM 727 C C . HIS A 1 94 ? 6.902 -7.663 -3.695 1.00 92.12 94 HIS A C 1
ATOM 729 O O . HIS A 1 94 ? 7.701 -6.885 -3.179 1.00 92.12 94 HIS A O 1
ATOM 735 N N . VAL A 1 95 ? 5.590 -7.437 -3.713 1.00 92.12 95 VAL A N 1
ATOM 736 C CA . VAL A 1 95 ? 4.968 -6.222 -3.176 1.00 92.12 95 VAL A CA 1
ATOM 737 C C . VAL A 1 95 ? 4.010 -6.601 -2.058 1.00 92.12 95 VAL A C 1
ATOM 739 O O . VAL A 1 95 ? 3.282 -7.591 -2.156 1.00 92.12 95 VAL A O 1
ATOM 742 N N . ILE A 1 96 ? 4.011 -5.796 -0.998 1.00 93.62 96 ILE A N 1
ATOM 743 C CA . ILE A 1 96 ? 3.019 -5.849 0.072 1.00 93.62 96 ILE A CA 1
ATOM 744 C C . ILE A 1 96 ? 2.382 -4.468 0.160 1.00 93.62 96 ILE A C 1
ATOM 746 O O . ILE A 1 96 ? 3.091 -3.477 0.317 1.00 93.62 96 ILE A O 1
ATOM 750 N N . VAL A 1 97 ? 1.058 -4.404 0.055 1.00 91.56 97 VAL A N 1
ATOM 751 C CA . VAL A 1 97 ? 0.290 -3.168 0.239 1.00 91.56 97 VAL A CA 1
ATOM 752 C C . VAL A 1 97 ? -0.692 -3.388 1.368 1.00 91.56 97 VAL A C 1
ATOM 754 O O . VAL A 1 97 ? -1.494 -4.323 1.327 1.00 91.56 97 VAL A O 1
ATOM 757 N N . ARG A 1 98 ? -0.621 -2.527 2.377 1.00 90.38 98 ARG A N 1
ATOM 758 C CA . ARG A 1 98 ? -1.456 -2.599 3.570 1.00 90.38 98 ARG A CA 1
ATOM 759 C C . ARG A 1 98 ? -1.799 -1.206 4.075 1.00 90.38 98 ARG A C 1
ATOM 761 O O . ARG A 1 98 ? -1.018 -0.281 3.871 1.00 90.38 98 ARG A O 1
ATOM 768 N N . SER A 1 99 ? -2.948 -1.070 4.723 1.00 87.38 99 SER A N 1
ATOM 769 C CA . SER A 1 99 ? -3.302 0.114 5.503 1.00 87.38 99 SER A CA 1
ATOM 770 C C . SER A 1 99 ? -3.186 -0.203 6.980 1.00 87.38 99 SER A C 1
ATOM 772 O O . SER A 1 99 ? -3.579 -1.283 7.422 1.00 87.38 99 SER A O 1
ATOM 774 N N . GLU A 1 100 ? -2.699 0.771 7.731 1.00 85.06 100 GLU A N 1
ATOM 775 C CA . GLU A 1 100 ? -2.638 0.740 9.185 1.00 85.06 100 GLU A CA 1
ATOM 776 C C . GLU A 1 100 ? -3.461 1.918 9.711 1.00 85.06 100 GLU A C 1
ATOM 778 O O . GLU A 1 100 ? -3.420 2.994 9.105 1.00 85.06 100 GLU A O 1
ATOM 783 N N . PRO A 1 101 ? -4.244 1.735 10.788 1.00 80.81 101 PRO A N 1
ATOM 784 C CA . PRO A 1 101 ? -4.853 2.857 11.479 1.00 80.81 101 PRO A CA 1
ATOM 785 C C . PRO A 1 101 ? -3.782 3.854 11.913 1.00 80.81 101 PRO A C 1
ATOM 787 O O . PRO A 1 101 ? -2.699 3.460 12.342 1.00 80.81 101 PRO A O 1
ATOM 790 N N . ASP A 1 102 ? -4.105 5.137 11.814 1.00 76.94 102 ASP A N 1
ATOM 791 C CA . ASP A 1 102 ? -3.235 6.210 12.275 1.00 76.94 102 ASP A CA 1
ATOM 792 C C . ASP A 1 102 ? -2.977 6.043 13.790 1.00 76.94 102 ASP A C 1
ATOM 794 O O . ASP A 1 102 ? -3.933 6.114 14.567 1.00 76.94 102 ASP A O 1
ATOM 798 N N . PRO A 1 103 ? -1.732 5.789 14.242 1.00 70.19 103 PRO A N 1
ATOM 799 C CA . PRO A 1 103 ? -1.419 5.399 15.621 1.00 70.19 103 PRO A CA 1
ATOM 800 C C . PRO A 1 103 ? -1.510 6.560 16.626 1.00 70.19 103 PRO A C 1
ATOM 802 O O . PRO A 1 103 ? -0.920 6.502 17.704 1.00 70.19 103 PRO A O 1
ATOM 805 N N . ARG A 1 104 ? -2.218 7.643 16.292 1.00 72.56 104 ARG A N 1
ATOM 806 C CA . ARG A 1 104 ? -2.399 8.792 17.178 1.00 72.56 104 ARG A CA 1
ATOM 807 C C . ARG A 1 104 ? -3.236 8.394 18.389 1.00 72.56 104 ARG A C 1
ATOM 809 O O . ARG A 1 104 ? -4.463 8.380 18.346 1.00 72.56 104 ARG A O 1
ATOM 816 N N . PHE A 1 105 ? -2.550 8.115 19.489 1.00 65.31 105 PHE A N 1
ATOM 817 C CA . PHE A 1 105 ? -3.158 8.046 20.808 1.00 65.31 105 PHE A CA 1
ATOM 818 C C . PHE A 1 105 ? -3.679 9.439 21.173 1.00 65.31 105 PHE A C 1
ATOM 820 O O . PHE A 1 105 ? -2.900 10.352 21.446 1.00 65.31 105 PHE A O 1
ATOM 827 N N . VAL A 1 106 ? -4.998 9.620 21.144 1.00 68.75 106 VAL A N 1
ATOM 828 C CA . VAL A 1 106 ? -5.630 10.806 21.722 1.00 68.75 106 VAL A CA 1
ATOM 829 C C . VAL A 1 106 ? -5.918 10.488 23.180 1.00 68.75 106 VAL A C 1
ATOM 831 O O . VAL A 1 106 ? -6.798 9.688 23.488 1.00 68.75 106 VAL A O 1
ATOM 834 N N . PHE A 1 107 ? -5.158 11.104 24.078 1.00 70.31 107 PHE A N 1
ATOM 835 C CA . PHE A 1 107 ? -5.473 11.092 25.499 1.00 70.31 107 PHE A CA 1
ATOM 836 C C . PHE A 1 107 ? -6.464 12.222 25.764 1.00 70.31 107 PHE A C 1
ATOM 838 O O . PHE A 1 107 ? -6.117 13.398 25.662 1.00 70.31 107 PHE A O 1
ATOM 845 N N . GLN A 1 108 ? -7.712 11.869 26.062 1.00 69.50 108 GLN A N 1
ATOM 846 C CA . GLN A 1 108 ? -8.683 12.827 26.570 1.00 69.50 108 GLN A CA 1
ATOM 847 C C . GLN A 1 108 ? -8.511 12.904 28.085 1.00 69.50 108 GLN A C 1
ATOM 849 O O . GLN A 1 108 ? -8.794 11.940 28.795 1.00 69.50 108 GLN A O 1
ATOM 854 N N . PHE A 1 109 ? -8.019 14.038 28.580 1.00 74.50 109 PHE A N 1
ATOM 855 C CA . PHE A 1 109 ? -8.051 14.312 30.012 1.00 74.50 109 PHE A CA 1
ATOM 856 C C . PHE A 1 109 ? -9.516 14.369 30.465 1.00 74.50 109 PHE A C 1
ATOM 858 O O . PHE A 1 109 ? -10.348 14.983 29.799 1.00 74.50 109 PHE A O 1
ATOM 865 N N . GLY A 1 110 ? -9.834 13.687 31.568 1.00 73.62 110 GLY A N 1
ATOM 866 C CA . GLY A 1 110 ? -11.206 13.471 32.042 1.00 73.62 110 GLY A CA 1
ATOM 867 C C . GLY A 1 110 ? -11.941 14.709 32.575 1.00 73.62 110 GLY A C 1
ATOM 868 O O . GLY A 1 110 ? -13.028 14.548 33.117 1.00 73.62 110 GLY A O 1
ATOM 869 N N . GLY A 1 111 ? -11.381 15.916 32.444 1.00 78.06 111 GLY A N 1
ATOM 870 C CA . GLY A 1 111 ? -11.976 17.166 32.928 1.00 78.06 111 GLY A CA 1
ATOM 871 C C . GLY A 1 111 ? -10.945 18.275 33.169 1.00 78.06 111 GLY A C 1
ATOM 872 O O . GLY A 1 111 ? -9.750 18.076 32.934 1.00 78.06 111 GLY A O 1
ATOM 873 N N . GLU A 1 112 ? -11.415 19.440 33.636 1.00 69.50 112 GLU A N 1
ATOM 874 C CA . GLU A 1 112 ? -10.553 20.457 34.261 1.00 69.50 112 GLU A CA 1
ATOM 875 C C . GLU A 1 112 ? -9.873 19.851 35.504 1.00 69.50 112 GLU A C 1
ATOM 877 O O . GLU A 1 112 ? -10.503 19.061 36.210 1.00 69.50 112 GLU A O 1
ATOM 882 N N . PRO A 1 113 ? -8.604 20.182 35.801 1.00 63.06 113 PRO A N 1
ATOM 883 C CA . PRO A 1 113 ? -7.983 19.766 37.054 1.00 63.06 113 PRO A CA 1
ATOM 884 C C . PRO A 1 113 ? -8.817 20.282 38.239 1.00 63.06 113 PRO A C 1
ATOM 886 O O . PRO A 1 113 ? -8.936 21.487 38.428 1.00 63.06 113 PRO A O 1
ATOM 889 N N . GLU A 1 114 ? -9.369 19.380 39.057 1.00 65.44 114 GLU A N 1
ATOM 890 C CA . GLU A 1 114 ? -10.289 19.704 40.168 1.00 65.44 114 GLU A CA 1
ATOM 891 C C . GLU A 1 114 ? -9.653 20.444 41.360 1.00 65.44 114 GLU A C 1
ATOM 893 O O . GLU A 1 114 ? -10.263 20.574 42.419 1.00 65.44 114 GLU A O 1
ATOM 898 N N . CYS A 1 115 ? -8.438 20.968 41.235 1.00 56.22 115 CYS A N 1
ATOM 899 C CA . CYS A 1 115 ? -7.741 21.554 42.372 1.00 56.22 115 CYS A CA 1
ATOM 900 C C . CYS A 1 115 ? -7.382 23.012 42.103 1.00 56.22 115 CYS A C 1
ATOM 902 O O . CYS A 1 115 ? -6.252 23.325 41.730 1.00 56.22 115 CYS A O 1
ATOM 904 N N . SER A 1 116 ? -8.327 23.916 42.377 1.00 65.81 116 SER A N 1
ATOM 905 C CA . SER A 1 116 ? -7.971 25.274 42.797 1.00 65.81 116 SER A CA 1
ATOM 906 C C . SER A 1 116 ? -7.136 25.146 44.076 1.00 65.81 116 SER A C 1
ATOM 908 O O . SER A 1 116 ? -7.654 24.630 45.070 1.00 65.81 116 SER A O 1
ATOM 910 N N . PRO A 1 117 ? -5.848 25.534 44.085 1.00 63.28 117 PRO A N 1
ATOM 911 C CA . PRO A 1 117 ? -5.013 25.364 45.265 1.00 63.28 117 PRO A CA 1
ATOM 912 C C . PRO A 1 117 ? -5.597 26.178 46.424 1.00 63.28 117 PRO A C 1
ATOM 914 O O . PRO A 1 117 ? -5.711 27.400 46.342 1.00 63.28 117 PRO A O 1
ATOM 917 N N . VAL A 1 118 ? -5.978 25.501 47.510 1.00 66.56 118 VAL A N 1
ATOM 918 C CA . VAL A 1 118 ? -6.424 26.171 48.735 1.00 66.56 118 VAL A CA 1
ATOM 919 C C . VAL A 1 118 ? -5.188 26.704 49.453 1.00 66.56 118 VAL A C 1
ATOM 921 O O . VAL A 1 118 ? -4.370 25.943 49.969 1.00 66.56 118 VAL A O 1
ATOM 924 N N . VAL A 1 119 ? -5.040 28.028 49.477 1.00 67.88 119 VAL A N 1
ATOM 925 C CA . VAL A 1 119 ? -4.028 28.705 50.293 1.00 67.88 119 VAL A CA 1
ATOM 926 C C . VAL A 1 119 ? -4.534 28.727 51.732 1.00 67.88 119 VAL A C 1
ATOM 928 O O . VAL A 1 119 ? -5.418 29.507 52.076 1.00 67.88 119 VAL A O 1
ATOM 931 N N . HIS A 1 120 ? -3.981 27.868 52.584 1.00 61.25 120 HIS A N 1
ATOM 932 C CA . HIS A 1 120 ? -4.189 27.976 54.024 1.00 61.25 120 HIS A CA 1
ATOM 933 C C . HIS A 1 120 ? -3.234 29.032 54.587 1.00 61.25 120 HIS A C 1
ATOM 935 O O . HIS A 1 120 ? -2.015 28.852 54.572 1.00 61.25 120 HIS A O 1
ATOM 941 N N . GLN A 1 121 ? -3.780 30.139 55.089 1.00 61.97 121 GLN A N 1
ATOM 942 C CA . GLN A 1 121 ? -3.010 31.088 55.883 1.00 61.97 121 GLN A CA 1
ATOM 943 C C . GLN A 1 121 ? -2.746 30.454 57.251 1.00 61.97 121 GLN A C 1
ATOM 945 O O . GLN A 1 121 ? -3.662 30.266 58.048 1.00 61.97 121 GLN A O 1
ATOM 950 N N . ILE A 1 122 ? -1.494 30.083 57.507 1.00 68.50 122 ILE A N 1
ATOM 951 C CA . ILE A 1 122 ? -1.071 29.609 58.824 1.00 68.50 122 ILE A CA 1
ATOM 952 C C . ILE A 1 122 ? -1.050 30.831 59.746 1.00 68.50 122 ILE A C 1
ATOM 954 O O . ILE A 1 122 ? -0.136 31.654 59.681 1.00 68.50 122 ILE A O 1
ATOM 958 N N . GLU A 1 123 ? -2.077 30.993 60.576 1.00 61.53 123 GLU A N 1
ATOM 959 C CA . GLU A 1 123 ? -2.057 31.983 61.650 1.00 61.53 123 GLU A CA 1
ATOM 960 C C . GLU A 1 123 ? -1.202 31.430 62.792 1.00 61.53 123 GLU A 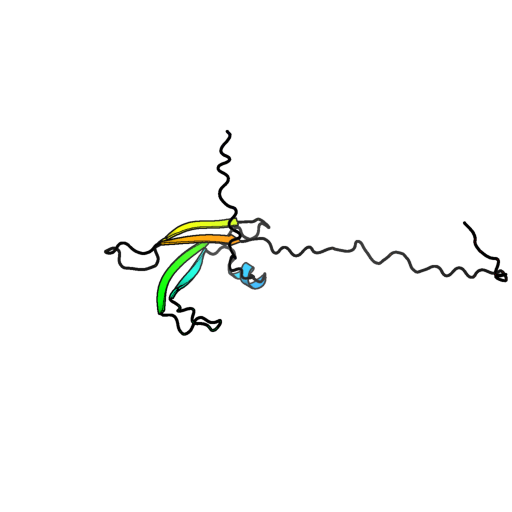C 1
ATOM 962 O O . GLU A 1 123 ? -1.662 30.740 63.698 1.00 61.53 123 GLU A O 1
ATOM 967 N N . GLY A 1 124 ? 0.102 31.655 62.690 1.00 55.38 124 GLY A N 1
ATOM 968 C CA . GLY A 1 124 ? 1.046 31.188 63.688 1.00 55.38 124 GLY A CA 1
ATOM 969 C C . GLY A 1 124 ? 2.461 31.524 63.275 1.00 55.38 124 GLY A C 1
ATOM 970 O O . GLY A 1 124 ? 2.967 30.995 62.293 1.00 55.38 124 GLY A O 1
ATOM 971 N N . ASN A 1 125 ? 3.085 32.416 64.040 1.00 58.38 125 ASN A N 1
ATOM 972 C CA . ASN A 1 125 ? 4.508 32.726 64.014 1.00 58.38 125 ASN A CA 1
ATOM 973 C C . ASN A 1 125 ? 5.343 31.456 63.756 1.00 58.38 125 ASN A C 1
ATOM 975 O O . ASN A 1 125 ? 5.542 30.653 64.672 1.00 58.38 125 ASN A O 1
ATOM 979 N N . ILE A 1 126 ? 5.808 31.272 62.516 1.00 55.47 126 ILE A N 1
ATOM 980 C CA . ILE A 1 126 ? 6.732 30.203 62.141 1.00 55.47 126 ILE A CA 1
ATOM 981 C C . ILE A 1 126 ? 8.057 30.449 62.858 1.00 55.47 126 ILE A C 1
ATOM 983 O O . ILE A 1 126 ? 8.964 31.109 62.358 1.00 55.47 126 ILE A O 1
ATOM 987 N N . ARG A 1 127 ? 8.171 29.917 64.074 1.00 59.28 127 ARG A N 1
ATOM 988 C CA . ARG A 1 127 ? 9.470 29.712 64.698 1.00 59.28 127 ARG A CA 1
ATOM 989 C C . ARG A 1 127 ? 10.126 28.569 63.946 1.00 59.28 127 ARG A C 1
ATOM 991 O O . ARG A 1 127 ? 9.763 27.412 64.132 1.00 59.28 127 ARG A O 1
ATOM 998 N N . SER A 1 128 ? 11.067 28.920 63.081 1.00 51.62 128 SER A N 1
ATOM 999 C CA . SER A 1 128 ? 12.012 27.999 62.466 1.00 51.62 128 SER A CA 1
ATOM 1000 C C . SER A 1 128 ? 12.649 27.139 63.562 1.00 51.62 128 SER A C 1
ATOM 1002 O O . SER A 1 128 ? 13.463 27.622 64.347 1.00 51.62 128 SER A O 1
ATOM 1004 N N . GLY A 1 129 ? 12.241 25.878 63.645 1.00 50.09 129 GLY A N 1
ATOM 1005 C CA . GLY A 1 129 ? 12.884 24.827 64.428 1.00 50.09 129 GLY A CA 1
ATOM 1006 C C . GLY A 1 129 ? 13.250 23.690 63.473 1.00 50.09 129 GLY A C 1
ATOM 1007 O O . GLY A 1 129 ? 12.479 23.428 62.550 1.00 50.09 129 GLY A O 1
ATOM 1008 N N . PRO A 1 130 ? 14.433 23.071 63.608 1.00 44.44 130 PRO A N 1
ATOM 1009 C CA . PRO A 1 130 ? 14.993 22.228 62.560 1.00 44.44 130 PRO A CA 1
ATOM 1010 C C . PRO A 1 130 ? 14.232 20.903 62.444 1.00 44.44 130 PRO A C 1
ATOM 1012 O O . PRO A 1 130 ? 13.914 20.275 63.452 1.00 44.44 130 PRO A O 1
ATOM 1015 N N . ALA A 1 131 ? 13.986 20.466 61.209 1.00 40.31 131 ALA A N 1
ATOM 1016 C CA . ALA A 1 131 ? 13.535 19.113 60.914 1.00 40.31 131 ALA A CA 1
ATOM 1017 C C . ALA A 1 131 ? 14.733 18.146 60.930 1.00 40.31 131 ALA A C 1
ATOM 1019 O O . ALA A 1 131 ? 15.705 18.343 60.199 1.00 40.31 131 ALA A O 1
ATOM 1020 N N . LEU A 1 132 ? 14.635 17.094 61.745 1.00 40.59 132 LEU A N 1
ATOM 1021 C CA . LEU A 1 132 ? 15.314 15.814 61.554 1.00 40.59 132 LEU A CA 1
ATOM 1022 C C . LEU A 1 132 ? 14.253 14.705 61.593 1.00 40.59 132 LEU A C 1
ATOM 1024 O O . LEU A 1 132 ? 13.436 14.697 62.512 1.00 40.59 132 LEU A O 1
ATOM 1028 N N . ALA A 1 133 ? 14.399 13.786 60.629 1.00 33.72 133 ALA A N 1
ATOM 1029 C CA . ALA A 1 133 ? 13.714 12.505 60.398 1.00 33.72 133 ALA A CA 1
ATOM 1030 C C . ALA A 1 133 ? 12.268 12.553 59.877 1.00 33.72 133 ALA A C 1
ATOM 1032 O O . ALA A 1 133 ? 11.341 12.873 60.650 1.00 33.72 133 ALA A O 1
#

Organism: Lithospermum erythrorhizon (NCBI:txid34254)

pLDDT: mean 72.22, std 16.16, range [33.72, 94.38]

Sequence (133 aa):
MSTDLSPPQTTTNSTTFHLEPTTLNRLFGKAVIMKVYVFNGSMRRTCGVMRGKILGELKLSIDIRNIAQVKHVVYHKGWMKLGGDHAKPGSKIHVIVRSEPDPRFVFQFGGEPECSPVVHQIEGNIRSGPALA

Secondary structure (DSSP, 8-state):
-----PPP------------HHHHHHHTT-EEEEEEEEE-----SSSS--SPPEEEEEEEEEE-TTTTSSS-EEEEEEEEE-S--TTS---EEEEEEEE----------SSS-S---------S---------

Foldseek 3Di:
DDPPPDPPPPPDPDDDDDDDPVNLVVCAPHWDKDKDWDWDADPDPDPDRDDTDTPAMDIATAHSNPVVDQDKDKRDFAKDFGDDDPPDPGDIDTDTDIDHHDPDDDDDDPDDDPDPDDDDDPPDDPPDDDDDD